Protein AF-A0A0F9UUY8-F1 (afdb_monomer_lite)

Foldseek 3Di:
DWAADPVGDIDDFDQPPQFQDDPVPDPDPQLNVVSVVVCVVCVPWTKGAQGADPPVRDTFGIATVVVRDTDHRDDCLQVDVDCVQHVDPVRSVVSVVSVVSVVSRD

Organism: NCBI:txid412755

pLDDT: mean 87.15, std 7.64, range [48.84, 96.38]

Secondary structure (DSSP, 8-state):
-EEE-TTS-EEE----S-B---GGG-S-HHHHHHHHHHHHHSTTS--EEEEE-TTT--EEEEEEGGGTEEE----GGGTS--TTT-SSHHHHHHHHHHHHHHTT--

Radius of gyration: 14.73 Å; chains: 1; bounding box: 35×30×34 Å

Structure (mmCIF, N/CA/C/O backbone):
data_AF-A0A0F9UUY8-F1
#
_entry.id   AF-A0A0F9UUY8-F1
#
loop_
_atom_site.group_PDB
_atom_site.id
_atom_site.type_symbol
_atom_site.label_atom_id
_atom_site.label_alt_id
_atom_site.label_comp_id
_atom_site.label_asym_id
_atom_site.label_entity_id
_atom_site.label_seq_id
_atom_site.pdbx_PDB_ins_code
_atom_site.Cartn_x
_atom_site.Cartn_y
_atom_site.Cartn_z
_atom_site.occupancy
_atom_site.B_iso_or_equiv
_atom_site.auth_seq_id
_atom_site.auth_comp_id
_atom_site.auth_asym_id
_atom_site.auth_atom_id
_atom_site.pdbx_PDB_model_num
ATOM 1 N N . MET A 1 1 ? -6.676 0.384 16.454 1.00 78.50 1 MET A N 1
ATOM 2 C CA . MET A 1 1 ? -7.280 -0.942 16.238 1.00 78.50 1 MET A CA 1
ATOM 3 C C . MET A 1 1 ? -6.280 -2.011 16.613 1.00 78.50 1 MET A C 1
ATOM 5 O O . MET A 1 1 ? -5.077 -1.750 16.565 1.00 78.50 1 MET A O 1
ATOM 9 N N . GLU A 1 2 ? -6.785 -3.161 17.015 1.00 84.25 2 GLU A N 1
ATOM 10 C CA . GLU A 1 2 ? -5.996 -4.356 17.278 1.00 84.25 2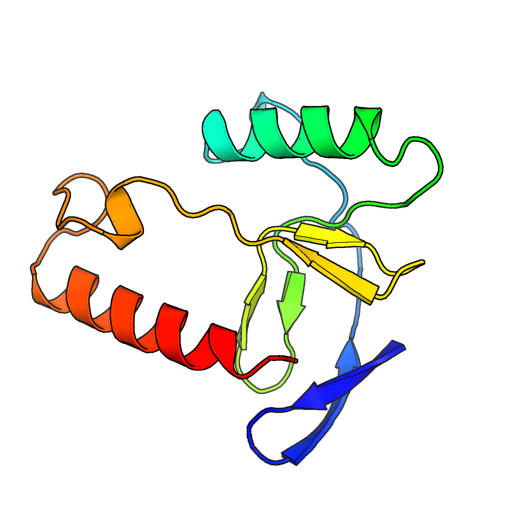 GLU A CA 1
ATOM 11 C C . GLU A 1 2 ? -6.053 -5.260 16.051 1.00 84.25 2 GLU A C 1
ATOM 13 O O . GLU A 1 2 ? -7.084 -5.329 15.389 1.00 84.25 2 GLU A O 1
ATOM 18 N N . ILE A 1 3 ? -4.932 -5.892 15.722 1.00 81.00 3 ILE A N 1
ATOM 19 C CA . ILE A 1 3 ? -4.819 -6.832 14.610 1.00 81.00 3 ILE A CA 1
ATOM 20 C C . ILE A 1 3 ? -4.208 -8.133 15.114 1.00 81.00 3 ILE A C 1
ATOM 22 O O . ILE A 1 3 ? -3.362 -8.124 16.014 1.00 81.00 3 ILE A O 1
ATOM 26 N N . LYS A 1 4 ? -4.623 -9.248 14.519 1.00 79.94 4 LYS A N 1
ATOM 27 C CA . LYS A 1 4 ? -4.030 -10.559 14.766 1.00 79.94 4 LYS A CA 1
ATOM 28 C C . LYS A 1 4 ? -2.835 -10.753 13.835 1.00 79.94 4 LYS A C 1
ATOM 30 O O . LYS A 1 4 ? -2.934 -10.479 12.644 1.00 79.94 4 LYS A O 1
ATOM 35 N N . LEU A 1 5 ? -1.710 -11.197 14.384 1.00 80.44 5 LEU A N 1
ATOM 36 C CA . LEU A 1 5 ? -0.498 -11.464 13.602 1.00 80.44 5 LEU A CA 1
ATOM 37 C C . LEU A 1 5 ? -0.502 -12.886 13.035 1.00 80.44 5 LEU A C 1
ATOM 39 O O . LEU A 1 5 ? -1.116 -13.782 13.620 1.00 80.44 5 LEU A O 1
ATOM 43 N N . LEU A 1 6 ? 0.246 -13.118 11.948 1.00 74.69 6 LEU A N 1
ATOM 44 C CA . LEU A 1 6 ? 0.320 -14.442 11.309 1.00 74.69 6 LEU A CA 1
ATOM 45 C C . LEU A 1 6 ? 0.894 -15.508 12.249 1.00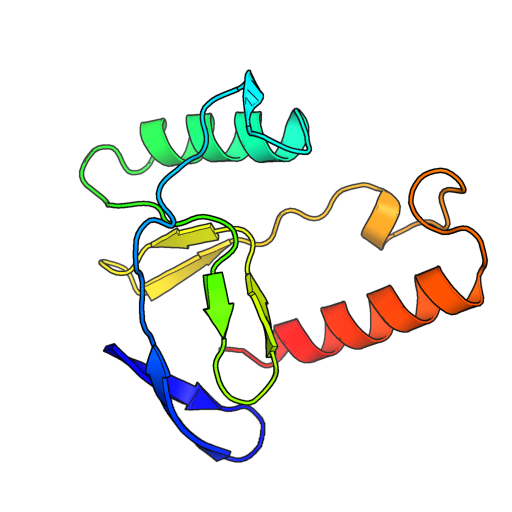 74.69 6 LEU A C 1
ATOM 47 O O . LEU A 1 6 ? 0.463 -16.657 12.236 1.00 74.69 6 LEU A O 1
ATOM 51 N N . LYS A 1 7 ? 1.852 -15.121 13.097 1.00 75.00 7 LYS A N 1
ATOM 52 C CA . LYS A 1 7 ? 2.490 -16.002 14.091 1.00 75.00 7 LYS A CA 1
ATOM 53 C C . LYS A 1 7 ? 1.686 -16.149 15.389 1.00 75.00 7 LYS A C 1
ATOM 55 O O . LYS A 1 7 ? 2.174 -16.748 16.344 1.00 75.00 7 LYS A O 1
ATOM 60 N N . GLY A 1 8 ? 0.470 -15.605 15.434 1.00 73.62 8 GLY A N 1
ATOM 61 C CA . GLY A 1 8 ? -0.320 -15.483 16.652 1.00 73.62 8 GLY A CA 1
ATOM 62 C C . GLY A 1 8 ? 0.037 -14.236 17.465 1.00 73.62 8 GLY A C 1
ATOM 63 O O . GLY A 1 8 ? 1.058 -13.584 17.252 1.00 73.62 8 GLY A O 1
ATOM 64 N N . GLY A 1 9 ? -0.850 -13.886 18.397 1.00 80.88 9 GLY A N 1
ATOM 65 C CA . GLY A 1 9 ? -0.762 -12.658 19.184 1.00 80.88 9 GLY A CA 1
ATOM 66 C C . GLY A 1 9 ? -1.555 -11.494 18.588 1.00 80.88 9 GLY A C 1
ATOM 67 O O . GLY A 1 9 ? -1.990 -11.521 17.434 1.00 80.88 9 GLY A O 1
ATOM 68 N N . ILE A 1 10 ? -1.765 -10.481 19.425 1.00 84.38 10 ILE A N 1
ATOM 69 C CA . ILE A 1 10 ? -2.515 -9.271 19.098 1.00 84.38 10 ILE A CA 1
ATOM 70 C C . ILE A 1 10 ? -1.548 -8.092 19.138 1.00 84.38 10 ILE A C 1
ATOM 72 O O . ILE A 1 10 ? -0.795 -7.927 20.097 1.00 84.38 10 ILE A O 1
ATOM 76 N N . ALA A 1 11 ? -1.574 -7.263 18.100 1.00 83.62 11 ALA A N 1
ATOM 77 C CA . ALA A 1 11 ? -0.775 -6.051 18.026 1.00 83.62 11 ALA A CA 1
ATOM 78 C C . ALA A 1 11 ? -1.654 -4.824 17.793 1.00 83.62 11 ALA A C 1
ATOM 80 O O . ALA A 1 11 ? -2.652 -4.861 17.076 1.00 83.62 11 ALA A O 1
ATOM 81 N N . LYS A 1 12 ? -1.253 -3.691 18.371 1.00 84.88 12 LYS A N 1
ATOM 82 C CA . LYS A 1 12 ? -1.943 -2.417 18.165 1.00 84.88 12 LYS A CA 1
ATOM 83 C C . LYS A 1 12 ? -1.433 -1.749 16.891 1.00 84.88 12 LYS A C 1
ATOM 85 O O . LYS A 1 12 ? -0.313 -1.236 16.864 1.00 84.88 12 LYS A O 1
ATOM 90 N N . LEU A 1 13 ? -2.265 -1.696 15.853 1.00 84.44 13 LEU A N 1
ATOM 91 C CA . LEU A 1 13 ? -1.937 -0.991 14.616 1.00 84.44 13 LEU A CA 1
ATOM 92 C C . LEU A 1 13 ? -2.004 0.527 14.836 1.00 84.44 13 LEU A C 1
ATOM 94 O O . LEU A 1 13 ? -3.015 1.068 15.302 1.00 84.44 13 LEU A O 1
ATOM 98 N N . ARG A 1 14 ? -0.912 1.222 14.492 1.00 83.00 14 ARG A N 1
ATOM 99 C CA . ARG A 1 14 ? -0.793 2.685 14.570 1.00 83.00 14 ARG A CA 1
ATOM 100 C C . ARG A 1 14 ? -0.790 3.297 13.171 1.00 83.00 14 ARG A C 1
ATOM 102 O O . ARG A 1 14 ? 0.211 3.252 12.463 1.00 83.00 14 ARG A O 1
ATOM 109 N N . LEU A 1 15 ? -1.897 3.938 12.817 1.00 81.19 15 LEU A N 1
ATOM 110 C CA . LEU A 1 15 ? -2.099 4.621 11.540 1.00 81.19 15 LEU A CA 1
ATOM 111 C C . LEU A 1 15 ? -1.764 6.121 11.661 1.00 81.19 15 LEU A C 1
ATOM 113 O O . LEU A 1 15 ? -2.655 6.965 11.647 1.00 81.19 15 LEU A O 1
ATOM 117 N N . LYS A 1 16 ? -0.491 6.483 11.867 1.00 71.94 16 LYS A N 1
ATOM 118 C CA . LYS A 1 16 ? -0.081 7.903 11.945 1.00 71.94 16 LYS A CA 1
ATOM 119 C C . LYS A 1 16 ? 0.428 8.403 10.593 1.00 71.94 16 LYS A C 1
ATOM 121 O O . LYS A 1 16 ? 1.374 7.829 10.074 1.00 71.94 16 LYS A O 1
ATOM 126 N N . ASN A 1 17 ? -0.149 9.493 10.0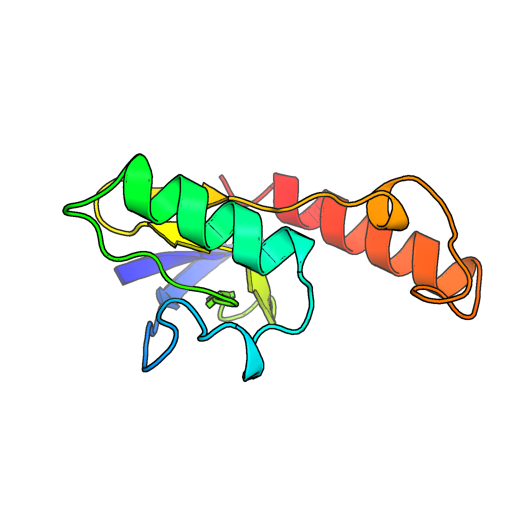75 1.00 67.00 17 ASN A N 1
ATOM 127 C CA . ASN A 1 17 ? 0.333 10.258 8.907 1.00 67.00 17 ASN A CA 1
ATOM 128 C C . ASN A 1 17 ? 0.568 9.447 7.619 1.00 67.00 17 ASN A C 1
ATOM 130 O O . ASN A 1 17 ? 1.403 9.808 6.796 1.00 67.00 17 ASN A O 1
ATOM 134 N N . LYS A 1 18 ? -0.196 8.368 7.434 1.00 72.69 18 LYS A N 1
ATOM 135 C CA . LYS A 1 18 ? -0.136 7.479 6.267 1.00 72.69 18 LYS A CA 1
ATOM 136 C C . LYS A 1 18 ? -1.341 7.654 5.346 1.00 72.69 18 LYS A C 1
ATOM 138 O O . LYS A 1 18 ? -1.905 6.674 4.897 1.00 72.69 18 LYS A O 1
ATOM 143 N N . ARG A 1 19 ? -1.819 8.885 5.155 1.00 84.19 19 ARG A N 1
ATOM 144 C CA . ARG A 1 19 ? -2.914 9.153 4.205 1.00 84.19 19 ARG A CA 1
ATOM 145 C C . ARG A 1 19 ? -2.404 9.039 2.768 1.00 84.19 19 ARG A C 1
ATOM 147 O O . ARG A 1 19 ? -1.190 8.994 2.563 1.00 84.19 19 ARG A O 1
ATOM 154 N N . LEU A 1 20 ? -3.338 9.037 1.818 1.00 86.06 20 LEU A N 1
ATOM 155 C CA . LEU A 1 20 ? -3.042 9.079 0.388 1.00 86.06 20 LEU A CA 1
ATOM 156 C C . LEU A 1 20 ? -1.949 10.098 0.057 1.00 86.06 20 LEU A C 1
ATOM 158 O O . LEU A 1 20 ? -1.953 11.232 0.555 1.00 86.06 20 LEU A O 1
ATOM 162 N N . ARG A 1 21 ? -0.997 9.682 -0.773 1.00 86.69 21 ARG A N 1
ATOM 163 C CA . ARG A 1 21 ? 0.123 10.529 -1.178 1.00 86.69 21 ARG A CA 1
ATOM 164 C C . ARG A 1 21 ? -0.298 11.501 -2.268 1.00 86.69 21 ARG A C 1
ATOM 166 O O . ARG A 1 21 ? -1.130 11.200 -3.119 1.00 86.69 21 ARG A O 1
ATOM 173 N N . SER A 1 22 ? 0.339 12.671 -2.274 1.00 86.75 22 SER A N 1
ATOM 174 C CA . SER A 1 22 ? 0.298 13.536 -3.452 1.00 86.75 22 SER A CA 1
ATOM 175 C C . SER A 1 22 ? 1.051 12.871 -4.606 1.00 86.75 22 SER A C 1
ATOM 177 O O . SER A 1 22 ? 1.888 11.987 -4.389 1.00 86.75 22 SER A O 1
ATOM 179 N N . ARG A 1 23 ? 0.778 13.310 -5.836 1.00 87.12 23 ARG A N 1
ATOM 180 C CA . ARG A 1 23 ? 1.377 12.719 -7.036 1.00 87.12 23 ARG A CA 1
ATOM 181 C C . ARG A 1 23 ? 2.905 12.743 -6.994 1.00 87.12 23 ARG A C 1
ATOM 183 O O . ARG A 1 23 ? 3.541 11.756 -7.338 1.00 87.12 23 ARG A O 1
ATOM 190 N N . GLU A 1 24 ? 3.483 13.832 -6.499 1.00 87.00 24 GLU A N 1
ATOM 191 C CA . GLU A 1 24 ? 4.932 14.050 -6.397 1.00 87.00 24 GLU A CA 1
ATOM 192 C C . GLU A 1 24 ? 5.586 13.146 -5.346 1.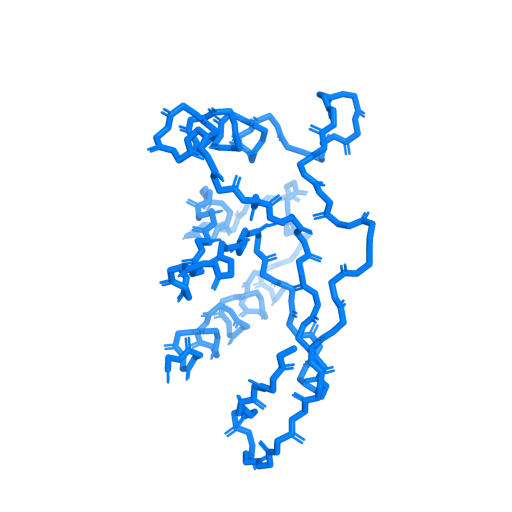00 87.00 24 GLU A C 1
ATOM 194 O O . GLU A 1 24 ? 6.777 12.858 -5.421 1.00 87.00 24 GLU A O 1
ATOM 199 N N . LYS A 1 25 ? 4.813 12.715 -4.343 1.00 86.38 25 LYS A N 1
ATOM 200 C CA . LYS A 1 25 ? 5.280 11.837 -3.263 1.00 86.38 25 LYS A CA 1
ATOM 201 C C . LYS A 1 25 ? 5.031 10.361 -3.558 1.00 86.38 25 LYS A C 1
ATOM 203 O O . LYS A 1 25 ? 5.573 9.511 -2.847 1.00 86.38 25 LYS A O 1
ATOM 208 N N . SER A 1 26 ? 4.203 10.041 -4.551 1.00 85.38 26 SER A N 1
ATOM 209 C CA . SER A 1 26 ? 3.968 8.658 -4.945 1.00 85.38 26 SER A CA 1
ATOM 210 C C . SER A 1 26 ? 5.206 8.075 -5.622 1.00 85.38 26 SER A C 1
ATOM 212 O O . SER A 1 26 ? 5.819 8.697 -6.485 1.00 85.38 26 SER A O 1
ATOM 214 N N . LYS A 1 27 ? 5.556 6.842 -5.252 1.00 80.38 27 LYS A N 1
ATOM 215 C CA . LYS A 1 27 ? 6.676 6.104 -5.856 1.00 80.38 27 LYS A CA 1
ATOM 216 C C . LYS A 1 27 ? 6.303 5.465 -7.194 1.00 80.38 27 LYS A C 1
ATOM 218 O O . LYS A 1 27 ? 7.180 5.007 -7.918 1.00 80.38 27 LYS A O 1
ATOM 223 N N . SER A 1 28 ? 5.009 5.384 -7.496 1.00 85.00 28 SER A N 1
ATOM 224 C CA . SER A 1 28 ? 4.482 4.711 -8.677 1.00 85.00 28 SER A CA 1
ATOM 225 C C . SER A 1 28 ? 3.238 5.432 -9.180 1.00 85.00 28 SER A C 1
ATOM 227 O O . SER A 1 28 ? 2.292 5.657 -8.422 1.00 85.00 28 SER A O 1
ATOM 229 N N . GLN A 1 29 ? 3.218 5.754 -10.477 1.00 88.94 29 GLN A N 1
ATOM 230 C CA . GLN A 1 29 ? 2.025 6.301 -11.128 1.00 88.94 29 GLN A CA 1
ATOM 231 C C . GLN A 1 29 ? 0.852 5.316 -11.007 1.00 88.94 29 GLN A C 1
ATOM 233 O O . GLN A 1 29 ? -0.248 5.725 -10.669 1.00 88.94 29 GLN A O 1
ATOM 238 N N . PHE A 1 30 ? 1.114 4.013 -11.149 1.00 89.88 30 PHE A N 1
ATOM 239 C CA . PHE A 1 30 ? 0.097 2.969 -11.007 1.00 89.88 30 PHE A CA 1
ATOM 240 C C . PHE A 1 30 ? -0.547 2.956 -9.614 1.00 89.88 30 PHE A C 1
ATOM 242 O O . PHE A 1 30 ? -1.768 2.916 -9.499 1.00 89.88 30 PHE A O 1
ATOM 249 N N . GLN A 1 31 ? 0.261 3.033 -8.550 1.00 90.75 31 GLN A N 1
ATOM 250 C CA . GLN A 1 31 ? -0.270 3.089 -7.185 1.00 90.75 31 GLN A CA 1
ATOM 251 C C . GLN A 1 31 ? -1.056 4.385 -6.956 1.00 90.75 31 GLN A C 1
ATOM 253 O O . GLN A 1 31 ? -2.134 4.348 -6.373 1.00 90.75 31 GLN A O 1
ATOM 258 N N . TYR A 1 32 ? -0.559 5.518 -7.464 1.00 9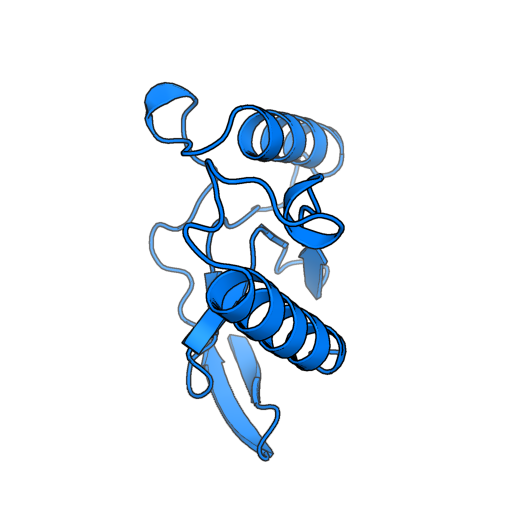3.38 32 TYR A N 1
ATOM 259 C CA . TYR A 1 32 ? -1.269 6.794 -7.373 1.00 93.38 32 TYR A CA 1
ATOM 260 C C . TYR A 1 32 ? -2.647 6.731 -8.043 1.00 93.38 32 TYR A C 1
ATOM 262 O O . TYR A 1 32 ? -3.635 7.137 -7.435 1.00 93.38 32 TYR A O 1
ATOM 270 N N . ASP A 1 33 ? -2.724 6.179 -9.255 1.00 94.06 33 ASP A N 1
ATOM 271 C CA . ASP A 1 33 ? -3.973 6.067 -10.012 1.00 94.06 33 ASP A CA 1
ATOM 272 C C . ASP A 1 33 ? -4.997 5.195 -9.275 1.00 94.06 33 ASP A C 1
ATOM 274 O O . ASP A 1 33 ? -6.173 5.555 -9.200 1.00 94.06 33 ASP A O 1
ATOM 278 N N . ILE A 1 34 ? -4.554 4.094 -8.656 1.00 93.94 34 ILE A N 1
ATOM 279 C CA . ILE A 1 34 ? -5.414 3.266 -7.799 1.00 93.94 34 ILE A CA 1
ATOM 280 C C . ILE A 1 34 ? -5.904 4.066 -6.591 1.00 93.94 34 ILE A C 1
ATOM 282 O O . ILE A 1 34 ? -7.093 4.041 -6.292 1.00 93.94 34 ILE A O 1
ATOM 286 N N . GLY A 1 35 ? -5.032 4.831 -5.931 1.00 94.25 35 GLY A N 1
ATOM 287 C CA . GLY A 1 35 ? -5.425 5.702 -4.821 1.00 94.25 35 GLY A CA 1
ATOM 288 C C . GLY A 1 35 ? -6.508 6.718 -5.209 1.00 94.25 35 GLY A C 1
ATOM 289 O O . GLY A 1 35 ? -7.462 6.930 -4.454 1.00 94.25 35 GLY A O 1
ATOM 290 N N . GLN A 1 36 ? -6.418 7.301 -6.410 1.00 95.25 36 GLN A N 1
ATOM 291 C CA . GLN A 1 36 ? -7.454 8.201 -6.931 1.00 95.25 36 GLN A CA 1
ATOM 292 C C . GLN A 1 36 ? -8.772 7.464 -7.205 1.00 95.25 36 GLN A C 1
ATOM 294 O O . GLN A 1 36 ? -9.836 7.953 -6.826 1.00 95.25 36 GLN A O 1
ATOM 299 N N . GLN A 1 37 ? -8.718 6.267 -7.799 1.00 95.62 37 GLN A N 1
ATOM 300 C CA . GLN A 1 37 ? -9.913 5.444 -8.022 1.00 95.62 37 GLN A CA 1
ATOM 301 C C . GLN A 1 37 ? -10.588 5.046 -6.707 1.00 95.62 37 GLN A C 1
ATOM 303 O O . GLN A 1 37 ? -11.805 5.170 -6.586 1.00 95.62 37 GLN A O 1
ATOM 308 N N . LEU A 1 38 ? -9.806 4.634 -5.705 1.00 95.31 38 LEU A N 1
ATOM 309 C CA . LEU A 1 38 ? -10.314 4.301 -4.376 1.00 95.31 38 LEU A CA 1
ATOM 310 C C . LEU A 1 38 ? -10.984 5.510 -3.722 1.00 95.31 38 LEU A C 1
ATOM 312 O O . LEU A 1 38 ? -12.046 5.361 -3.133 1.00 95.31 38 LEU A O 1
ATOM 316 N N . THR A 1 39 ? -10.420 6.710 -3.874 1.00 93.88 39 THR A N 1
ATOM 317 C CA . THR A 1 39 ? -11.042 7.944 -3.358 1.00 93.88 39 THR A CA 1
ATOM 318 C C . THR A 1 39 ? -12.397 8.213 -4.011 1.00 93.88 39 THR A C 1
ATOM 320 O O . THR A 1 39 ? -13.324 8.659 -3.343 1.00 93.88 39 THR A O 1
ATOM 323 N N . GLY A 1 40 ? -12.534 7.918 -5.306 1.00 95.56 40 GLY A N 1
ATOM 324 C CA . GLY A 1 40 ? -13.813 8.026 -6.009 1.00 95.56 40 GLY A CA 1
ATOM 325 C C . GLY A 1 40 ? -14.838 6.970 -5.582 1.00 95.56 40 GLY A C 1
ATOM 326 O O . GLY A 1 40 ? -16.022 7.279 -5.488 1.00 95.56 40 GLY A O 1
ATOM 327 N N . GLN A 1 41 ? -14.398 5.738 -5.308 1.00 96.38 41 GLN A N 1
ATOM 328 C CA . GLN A 1 41 ? -15.270 4.634 -4.877 1.00 96.38 41 GLN A CA 1
ATOM 329 C C . GLN A 1 41 ? -15.682 4.732 -3.402 1.00 96.38 41 GLN A C 1
ATOM 331 O O . GLN A 1 41 ? -16.796 4.349 -3.053 1.00 96.38 41 GLN A O 1
ATOM 336 N N . TYR A 1 42 ? -14.803 5.268 -2.555 1.00 95.25 42 TYR A N 1
ATOM 337 C CA . TYR A 1 42 ? -14.973 5.377 -1.107 1.00 95.25 42 TYR A CA 1
ATOM 338 C C . TYR A 1 42 ? -14.831 6.839 -0.639 1.00 95.25 42 TYR A C 1
ATOM 340 O O . TYR A 1 42 ? -13.936 7.163 0.145 1.00 95.25 42 TYR A O 1
ATOM 348 N N . PRO A 1 43 ? -15.697 7.758 -1.108 1.00 94.50 43 PRO A N 1
ATOM 349 C CA . PRO A 1 43 ? -15.516 9.203 -0.925 1.00 94.50 43 PRO A CA 1
ATOM 350 C C . PRO A 1 43 ? -15.635 9.677 0.530 1.00 94.50 43 PRO A C 1
ATOM 352 O O . PRO A 1 43 ? -15.206 10.783 0.860 1.00 94.50 43 PRO A O 1
ATOM 355 N N . HIS A 1 44 ? -16.228 8.862 1.404 1.00 95.00 44 HIS A N 1
ATOM 356 C CA . HIS A 1 44 ? -16.412 9.171 2.823 1.00 95.00 44 HIS A CA 1
ATOM 357 C C . HIS A 1 44 ? -15.439 8.419 3.735 1.00 95.00 44 HIS A C 1
ATOM 359 O O . HIS A 1 44 ? -15.409 8.673 4.941 1.00 95.00 44 HIS A O 1
ATOM 365 N N . ASP A 1 45 ? -14.629 7.520 3.178 1.00 94.38 45 ASP A N 1
ATOM 366 C CA . ASP A 1 45 ? -13.717 6.695 3.950 1.00 94.38 45 ASP A CA 1
ATOM 367 C C . ASP A 1 45 ? -12.300 7.266 3.959 1.00 94.38 45 ASP A C 1
ATOM 369 O O . ASP A 1 45 ? -11.831 7.925 3.030 1.00 94.38 45 ASP A O 1
ATOM 373 N N . ILE A 1 46 ? -11.576 6.988 5.042 1.00 91.81 46 ILE A N 1
ATOM 374 C CA . ILE A 1 46 ? -10.164 7.349 5.134 1.00 91.81 46 ILE A CA 1
ATOM 375 C C . ILE A 1 46 ? -9.336 6.198 4.574 1.00 91.81 46 ILE A C 1
ATOM 377 O O . ILE A 1 46 ? -9.252 5.131 5.181 1.00 91.81 46 ILE A O 1
ATOM 381 N N . ILE A 1 47 ? -8.669 6.458 3.454 1.00 94.25 47 ILE A N 1
ATOM 382 C CA . ILE A 1 47 ? -7.743 5.523 2.817 1.00 94.25 47 ILE A CA 1
ATOM 383 C C . ILE A 1 47 ? -6.324 5.798 3.326 1.00 94.25 47 ILE A C 1
ATOM 385 O O . ILE A 1 47 ? -5.825 6.930 3.267 1.00 94.25 47 ILE A O 1
ATOM 389 N N . PHE A 1 48 ? -5.673 4.755 3.840 1.00 93.62 48 PHE A N 1
ATOM 390 C CA . PHE A 1 48 ? -4.282 4.796 4.279 1.00 93.62 48 PHE A CA 1
ATOM 391 C C . PHE A 1 48 ? -3.368 4.087 3.281 1.00 93.62 48 PHE A C 1
ATOM 393 O O . PHE A 1 48 ? -3.733 3.027 2.793 1.00 93.62 48 PHE A O 1
ATOM 400 N N . GLU A 1 49 ? -2.177 4.634 3.039 1.00 92.88 49 GLU A N 1
ATOM 401 C CA . GLU A 1 49 ? -1.135 4.098 2.155 1.00 92.88 49 GLU A CA 1
ATOM 402 C C . GLU A 1 49 ? 0.084 3.560 2.921 1.00 92.88 49 GLU A C 1
ATOM 404 O O . GLU A 1 49 ? 0.474 4.104 3.959 1.00 92.88 49 GLU A O 1
ATOM 409 N N . GLU A 1 50 ? 0.745 2.534 2.373 1.00 89.81 50 GLU A N 1
ATOM 410 C CA . GLU A 1 50 ? 1.987 1.937 2.901 1.00 89.81 50 GLU A CA 1
ATOM 411 C C . GLU A 1 50 ? 1.906 1.625 4.411 1.00 89.81 50 GLU A C 1
ATOM 413 O O . GLU A 1 50 ? 2.778 1.977 5.222 1.00 89.81 50 GLU A O 1
ATOM 418 N N . VAL A 1 51 ? 0.815 0.983 4.828 1.00 89.88 51 VAL A N 1
ATOM 419 C CA . VAL A 1 51 ? 0.564 0.639 6.229 1.00 89.88 51 VAL A CA 1
ATOM 420 C C . VAL A 1 51 ? 1.518 -0.472 6.655 1.00 89.88 51 VAL A C 1
ATOM 422 O O . VAL A 1 51 ?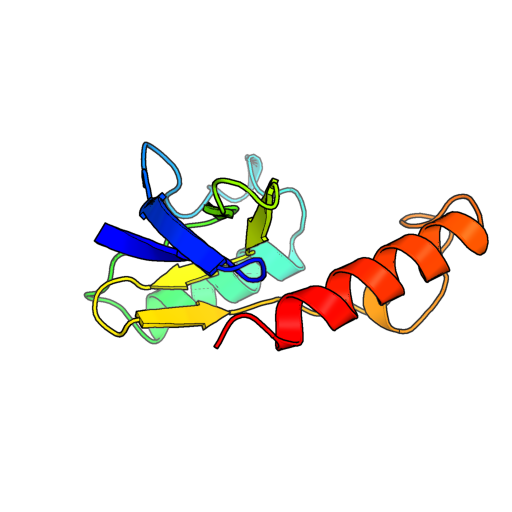 1.581 -1.521 6.031 1.00 89.88 51 VAL A O 1
ATOM 425 N N . ILE A 1 52 ? 2.268 -0.240 7.737 1.00 88.00 52 ILE A N 1
ATOM 426 C CA . ILE A 1 52 ? 3.214 -1.236 8.258 1.00 88.00 52 ILE A CA 1
ATOM 427 C C . ILE A 1 52 ? 2.467 -2.060 9.293 1.00 88.00 52 ILE A C 1
ATOM 429 O O . ILE A 1 52 ? 1.956 -1.502 10.269 1.00 88.00 52 ILE A O 1
ATOM 433 N N . ILE A 1 53 ? 2.450 -3.368 9.086 1.00 85.44 53 ILE A N 1
ATOM 434 C CA . ILE A 1 53 ? 1.911 -4.336 10.023 1.00 85.44 53 ILE A CA 1
ATOM 435 C C . ILE A 1 53 ? 2.953 -4.590 11.120 1.00 85.44 53 ILE A C 1
ATOM 437 O O . ILE A 1 53 ? 4.053 -5.067 10.823 1.00 85.44 53 ILE A O 1
ATOM 441 N N . PRO A 1 54 ? 2.663 -4.235 12.388 1.00 82.69 54 PRO A N 1
ATOM 442 C CA . PRO A 1 54 ? 3.567 -4.514 13.500 1.00 82.69 54 PRO A CA 1
ATOM 443 C C . PRO A 1 54 ? 3.841 -6.017 13.634 1.00 82.69 54 PRO A C 1
ATOM 445 O O . PRO A 1 54 ? 3.004 -6.839 13.288 1.00 82.69 54 PRO A O 1
ATOM 448 N N . GLY A 1 55 ? 5.013 -6.380 14.156 1.00 79.75 55 GLY A N 1
ATOM 449 C CA . GLY A 1 55 ? 5.420 -7.778 14.331 1.00 79.75 55 GLY A CA 1
ATOM 450 C C . GLY A 1 55 ? 6.059 -8.370 13.077 1.00 79.75 55 GLY A C 1
ATOM 451 O O . GLY A 1 55 ? 7.269 -8.577 13.063 1.00 79.75 55 GLY A O 1
ATOM 452 N N . ASP A 1 56 ? 5.272 -8.604 12.025 1.00 73.31 56 ASP A N 1
ATOM 453 C CA . ASP A 1 56 ? 5.772 -9.244 10.799 1.00 73.31 56 ASP A CA 1
ATOM 454 C C . ASP A 1 56 ? 6.475 -8.265 9.838 1.00 73.31 56 ASP A C 1
ATOM 456 O O . ASP A 1 56 ? 7.243 -8.684 8.974 1.00 73.31 56 ASP A O 1
ATOM 460 N N . GLY A 1 57 ? 6.246 -6.956 9.993 1.00 79.50 57 GLY A N 1
ATOM 461 C CA . GLY A 1 57 ? 6.917 -5.914 9.211 1.00 79.50 57 GLY A CA 1
ATOM 462 C C . GLY A 1 57 ? 6.425 -5.783 7.768 1.00 79.50 57 GLY A C 1
ATOM 463 O O . GLY A 1 57 ? 7.008 -5.017 7.000 1.00 79.50 57 GLY A O 1
ATOM 464 N N . PHE A 1 58 ? 5.358 -6.493 7.387 1.00 83.75 58 PHE A N 1
ATOM 465 C CA . PHE A 1 58 ? 4.761 -6.357 6.061 1.00 83.75 58 PHE A CA 1
ATOM 466 C C . PHE A 1 58 ? 4.230 -4.944 5.843 1.00 83.75 58 PHE A C 1
ATOM 468 O O . PHE A 1 58 ? 3.671 -4.323 6.748 1.00 83.75 58 PHE A O 1
ATOM 475 N N . ILE A 1 59 ? 4.390 -4.455 4.618 1.00 87.81 59 ILE A N 1
ATOM 476 C CA . ILE A 1 59 ? 3.813 -3.190 4.176 1.00 87.81 59 ILE A CA 1
ATOM 477 C C . ILE A 1 59 ? 2.644 -3.520 3.268 1.00 87.81 59 ILE A C 1
ATOM 479 O O . ILE A 1 59 ? 2.837 -4.200 2.261 1.00 87.81 59 ILE A O 1
ATOM 483 N N . ILE A 1 60 ? 1.469 -3.041 3.647 1.00 89.69 60 ILE A N 1
ATOM 484 C CA . ILE A 1 60 ? 0.253 -3.110 2.849 1.00 89.69 60 ILE A CA 1
ATOM 485 C C . ILE A 1 60 ? 0.127 -1.837 2.021 1.00 89.69 60 ILE A C 1
ATOM 487 O O . ILE A 1 60 ? 0.346 -0.744 2.552 1.00 89.69 60 ILE A O 1
ATOM 491 N N . ASP A 1 61 ? -0.243 -1.973 0.747 1.00 91.19 61 ASP A N 1
ATOM 492 C CA . ASP A 1 61 ? -0.359 -0.831 -0.164 1.00 91.19 61 ASP A CA 1
ATOM 493 C C . ASP A 1 61 ? -1.466 0.131 0.261 1.00 91.19 61 ASP A C 1
ATOM 495 O O . ASP A 1 61 ? -1.173 1.311 0.454 1.00 91.19 61 ASP A O 1
ATOM 499 N N . PHE A 1 62 ? -2.693 -0.367 0.460 1.00 93.56 62 PHE A N 1
ATOM 500 C CA . PHE A 1 62 ? -3.826 0.426 0.931 1.00 93.56 62 PHE A CA 1
ATOM 501 C C . PHE A 1 62 ? -4.641 -0.273 2.018 1.00 93.56 62 PHE A C 1
ATOM 503 O O . PHE A 1 62 ? -4.843 -1.488 1.994 1.00 93.56 62 PHE A O 1
ATOM 510 N N . PHE A 1 63 ? -5.177 0.519 2.944 1.00 93.00 63 PHE A N 1
ATOM 511 C CA . PHE A 1 63 ? -6.080 0.039 3.983 1.00 93.00 63 PHE A CA 1
ATOM 512 C C . PHE A 1 63 ? -7.206 1.037 4.266 1.00 93.00 63 PHE A C 1
ATOM 514 O O . PHE A 1 63 ? -6.948 2.228 4.462 1.00 93.00 63 PHE A O 1
ATOM 521 N N . ILE A 1 64 ? -8.440 0.532 4.329 1.00 93.50 64 ILE A N 1
ATOM 522 C CA . ILE A 1 64 ? -9.657 1.288 4.638 1.00 93.50 64 ILE A CA 1
ATOM 523 C C . ILE A 1 64 ? -10.245 0.758 5.959 1.00 93.50 64 ILE A C 1
ATOM 525 O O . ILE A 1 64 ? -10.911 -0.281 5.969 1.00 93.50 64 ILE A O 1
ATOM 529 N N . PRO A 1 65 ? -10.007 1.444 7.096 1.00 91.50 65 PRO A N 1
ATOM 530 C CA . PRO A 1 65 ? -10.388 0.952 8.419 1.00 91.50 65 PRO A CA 1
ATOM 531 C C . PRO A 1 65 ? -11.880 0.749 8.652 1.00 91.50 65 PRO A C 1
ATOM 533 O O . PRO A 1 65 ? -12.254 -0.159 9.386 1.00 91.50 65 PRO A O 1
ATOM 536 N N . SER A 1 66 ? -12.718 1.616 8.084 1.00 92.50 66 SER A N 1
ATOM 537 C CA . SER A 1 66 ? -14.173 1.632 8.296 1.00 92.50 66 SER A CA 1
ATOM 538 C C . SER A 1 66 ? -14.849 0.340 7.843 1.00 92.50 66 SER A C 1
ATOM 540 O O . SER A 1 66 ? -15.826 -0.081 8.453 1.00 92.50 66 SER A O 1
ATOM 542 N N . ILE A 1 67 ? -14.295 -0.302 6.813 1.00 92.56 67 ILE A N 1
ATOM 543 C CA . ILE A 1 67 ? -14.806 -1.542 6.217 1.00 92.56 67 ILE A CA 1
ATOM 544 C C . ILE A 1 67 ? -13.818 -2.709 6.337 1.00 92.56 67 ILE A C 1
ATOM 546 O O . ILE A 1 67 ? -14.019 -3.750 5.721 1.00 92.56 67 ILE A O 1
ATOM 550 N N . ASN A 1 68 ? -12.745 -2.538 7.118 1.00 90.12 68 ASN A N 1
ATOM 551 C CA . ASN A 1 68 ? -11.673 -3.520 7.293 1.00 90.12 68 ASN A CA 1
ATOM 552 C C . ASN A 1 68 ? -11.139 -4.093 5.960 1.00 90.12 68 ASN A C 1
ATOM 554 O O . ASN A 1 68 ? -10.919 -5.297 5.832 1.00 90.12 68 ASN A O 1
ATOM 558 N N . LEU A 1 69 ? -10.952 -3.228 4.958 1.00 91.06 69 LEU A N 1
ATOM 559 C CA . LEU A 1 69 ? -10.539 -3.633 3.613 1.00 91.06 69 LEU A CA 1
ATOM 560 C C . LEU A 1 69 ? -9.058 -3.337 3.379 1.00 91.06 69 LEU A C 1
ATOM 562 O O . LEU A 1 69 ? -8.612 -2.197 3.519 1.00 91.06 69 LEU A O 1
ATOM 566 N N . VAL A 1 70 ? -8.318 -4.363 2.969 1.00 91.44 70 VAL A N 1
ATOM 567 C CA . VAL A 1 70 ? -6.937 -4.274 2.486 1.00 91.44 70 VAL A CA 1
ATOM 568 C C . VAL A 1 70 ? -6.933 -4.392 0.964 1.00 91.44 70 VAL A C 1
ATOM 570 O O . VAL A 1 70 ? -7.555 -5.301 0.417 1.00 91.44 70 VAL A O 1
ATOM 573 N N . ILE A 1 71 ? -6.211 -3.500 0.285 1.00 92.06 71 ILE A N 1
ATOM 574 C CA . ILE A 1 71 ? -5.989 -3.574 -1.164 1.00 92.06 71 ILE A CA 1
ATOM 575 C C . ILE A 1 71 ? -4.479 -3.604 -1.435 1.00 92.06 71 ILE A C 1
ATOM 577 O O . ILE A 1 71 ? -3.737 -2.754 -0.946 1.00 92.06 71 ILE A O 1
ATOM 581 N N . GLU A 1 72 ? -4.039 -4.576 -2.236 1.00 90.38 72 GLU A N 1
ATOM 582 C CA . GLU A 1 72 ? -2.652 -4.768 -2.687 1.00 90.38 72 GLU A CA 1
ATOM 583 C C . GLU A 1 72 ? -2.583 -4.617 -4.215 1.00 90.38 72 GLU A C 1
ATOM 585 O O . GLU A 1 72 ? -3.383 -5.194 -4.957 1.00 90.38 72 GLU A O 1
ATOM 590 N N . CYS A 1 73 ? -1.634 -3.824 -4.705 1.00 89.06 73 CYS A N 1
ATOM 591 C CA . CYS A 1 73 ? -1.550 -3.391 -6.095 1.00 89.06 73 CYS A CA 1
ATOM 592 C C . CYS A 1 73 ? -0.531 -4.221 -6.871 1.00 89.06 73 CYS A C 1
ATOM 594 O O . CYS A 1 73 ? 0.641 -3.866 -7.000 1.00 89.06 73 CYS A O 1
ATOM 596 N N . HIS A 1 74 ? -0.985 -5.324 -7.462 1.00 86.75 74 HIS A N 1
ATOM 597 C CA . HIS A 1 74 ? -0.096 -6.233 -8.181 1.00 86.75 74 HIS A CA 1
ATOM 598 C C . HIS A 1 74 ? 0.228 -5.767 -9.611 1.00 86.75 74 HIS A C 1
ATOM 600 O O . HIS A 1 74 ? -0.444 -6.122 -10.580 1.00 86.75 74 HIS A O 1
ATOM 606 N N . GLY A 1 75 ? 1.322 -5.015 -9.757 1.00 86.44 75 GLY A N 1
ATOM 607 C CA . GLY A 1 75 ? 1.940 -4.728 -11.058 1.00 86.44 75 GLY A CA 1
ATOM 608 C C . GLY A 1 75 ? 2.619 -5.947 -11.714 1.00 86.44 75 GLY A C 1
ATOM 609 O O . GLY A 1 75 ? 2.748 -7.021 -11.122 1.00 86.44 75 GLY A O 1
ATOM 610 N N . LEU A 1 76 ? 3.130 -5.783 -12.943 1.00 87.94 76 LEU A N 1
ATOM 611 C CA . LEU A 1 76 ? 3.827 -6.858 -13.680 1.00 87.94 76 LEU A CA 1
ATOM 612 C C . LEU A 1 76 ? 5.041 -7.432 -12.927 1.00 87.94 76 LEU A C 1
ATOM 614 O O . LEU A 1 76 ? 5.330 -8.620 -13.056 1.00 87.94 76 LEU A O 1
ATOM 618 N N . GLN A 1 77 ? 5.690 -6.617 -12.092 1.00 85.94 77 GLN A N 1
ATOM 619 C CA . GLN A 1 77 ? 6.826 -7.000 -11.246 1.00 85.94 77 GLN A CA 1
ATOM 620 C C . GLN A 1 77 ? 6.545 -8.180 -10.301 1.00 85.94 77 GLN A C 1
ATOM 622 O O . GLN A 1 77 ? 7.482 -8.880 -9.944 1.00 85.94 77 GLN A O 1
ATOM 627 N N . HIS A 1 78 ? 5.279 -8.422 -9.935 1.00 86.50 78 HIS A N 1
ATOM 628 C CA . HIS A 1 78 ? 4.877 -9.538 -9.066 1.00 86.50 78 HIS A CA 1
ATOM 629 C C . HIS A 1 78 ? 4.761 -10.867 -9.830 1.00 86.50 78 HIS A C 1
ATOM 631 O O . HIS A 1 78 ? 4.772 -11.945 -9.241 1.00 86.50 78 HIS A O 1
ATOM 637 N N . ARG A 1 79 ? 4.625 -10.805 -11.161 1.00 88.75 79 ARG A N 1
ATOM 638 C CA . ARG A 1 79 ? 4.444 -11.979 -12.032 1.00 88.75 79 ARG A CA 1
ATOM 639 C C . ARG A 1 79 ? 5.675 -12.287 -12.872 1.00 88.75 79 ARG A C 1
ATOM 641 O O . ARG A 1 79 ? 5.814 -13.408 -13.350 1.00 88.75 79 ARG A O 1
ATOM 648 N N . GLN A 1 80 ? 6.547 -11.303 -13.079 1.00 92.56 80 GLN A N 1
ATOM 649 C CA . GLN A 1 80 ? 7.701 -11.410 -13.961 1.00 92.56 80 GLN A CA 1
ATOM 650 C C . GLN A 1 80 ? 8.936 -10.762 -13.335 1.00 92.56 80 GLN A C 1
ATOM 652 O O . GLN A 1 80 ? 8.869 -9.681 -12.750 1.00 92.56 80 GLN A O 1
ATOM 657 N N . HIS A 1 81 ? 10.093 -11.391 -13.544 1.00 93.62 81 HIS A N 1
ATOM 658 C CA . HIS A 1 81 ? 11.382 -10.814 -13.184 1.00 93.62 81 HIS A CA 1
ATOM 659 C C . HIS A 1 81 ? 11.735 -9.662 -14.141 1.00 93.62 81 HIS A C 1
ATOM 661 O O . HIS A 1 81 ? 12.263 -9.865 -15.237 1.00 93.62 81 HIS A O 1
ATOM 667 N N . ILE A 1 82 ? 11.447 -8.439 -13.702 1.00 92.56 82 ILE A N 1
ATOM 668 C CA . ILE A 1 82 ? 11.756 -7.193 -14.406 1.00 92.56 82 ILE A CA 1
ATOM 669 C C . ILE A 1 82 ? 12.999 -6.561 -13.775 1.00 92.56 82 ILE A C 1
ATOM 671 O O . ILE A 1 82 ? 12.962 -6.194 -12.606 1.00 92.56 82 ILE A O 1
ATOM 675 N N . LYS A 1 83 ? 14.067 -6.357 -14.562 1.00 91.06 83 LYS A N 1
ATOM 676 C CA . LYS A 1 83 ? 15.368 -5.837 -14.080 1.00 91.06 83 LYS A CA 1
ATOM 677 C C . LYS A 1 83 ? 15.291 -4.523 -13.297 1.00 91.06 83 LYS A C 1
ATOM 679 O O . LYS A 1 83 ? 16.107 -4.285 -12.417 1.00 91.06 83 LYS A O 1
ATOM 684 N N . HIS A 1 84 ? 14.333 -3.665 -13.644 1.00 89.56 84 HIS A N 1
ATOM 685 C CA . HIS A 1 84 ? 14.119 -2.393 -12.956 1.00 89.56 84 HIS A CA 1
ATOM 686 C C . HIS A 1 84 ? 13.691 -2.582 -11.491 1.00 89.56 84 HIS A C 1
ATOM 688 O O . HIS A 1 84 ? 14.099 -1.808 -10.633 1.00 89.56 84 HIS A O 1
ATOM 694 N N . PHE A 1 85 ? 12.911 -3.628 -11.209 1.00 87.12 85 PHE A N 1
ATOM 695 C CA . PHE A 1 85 ? 12.389 -3.937 -9.876 1.00 87.12 85 PHE A CA 1
ATOM 696 C C . PHE A 1 85 ? 13.194 -5.033 -9.164 1.00 87.12 85 PHE A C 1
ATOM 698 O O . PHE A 1 85 ? 13.247 -5.058 -7.940 1.00 87.12 85 PHE A O 1
ATOM 705 N N . HIS A 1 86 ? 13.852 -5.899 -9.938 1.00 92.69 86 HIS A N 1
ATOM 706 C CA . HIS A 1 86 ? 14.578 -7.081 -9.483 1.00 92.69 86 HIS A CA 1
ATOM 707 C C . HIS A 1 86 ? 15.950 -7.120 -10.135 1.00 92.69 86 HIS A C 1
ATOM 709 O O . HIS A 1 86 ? 16.070 -7.423 -11.322 1.00 92.69 86 HIS A O 1
ATOM 715 N N . LYS A 1 87 ? 17.014 -6.849 -9.381 1.00 93.12 87 LYS A N 1
ATOM 716 C CA . LYS A 1 87 ? 18.382 -6.944 -9.910 1.00 93.12 87 LYS A CA 1
ATOM 717 C C . LYS A 1 87 ? 18.745 -8.389 -10.226 1.00 93.12 87 LYS A C 1
ATOM 719 O O . LYS A 1 87 ? 19.528 -8.647 -11.140 1.00 93.12 87 LYS A O 1
ATOM 724 N N . THR A 1 88 ? 18.181 -9.333 -9.471 1.00 95.69 88 THR A N 1
ATOM 725 C CA . THR A 1 88 ? 18.439 -10.765 -9.628 1.00 95.69 88 THR A CA 1
ATOM 726 C C . THR A 1 88 ? 17.156 -11.589 -9.555 1.00 95.69 88 THR A C 1
ATOM 728 O O . THR A 1 88 ? 16.190 -11.220 -8.887 1.00 95.69 88 THR A O 1
ATOM 731 N N . LYS A 1 89 ? 17.169 -12.783 -10.168 1.00 93.56 89 LYS A N 1
ATOM 732 C CA . LYS A 1 89 ? 16.062 -13.750 -10.045 1.00 93.56 89 LYS A CA 1
ATOM 733 C C . LYS A 1 89 ? 15.780 -14.123 -8.589 1.00 93.56 89 LYS A C 1
ATOM 735 O O . LYS A 1 89 ? 14.635 -14.373 -8.235 1.00 93.56 89 LYS A O 1
ATOM 740 N N . ARG A 1 90 ? 16.818 -14.127 -7.745 1.00 94.31 90 ARG A N 1
ATOM 741 C CA . ARG A 1 90 ? 16.686 -14.372 -6.308 1.00 94.31 90 ARG A CA 1
ATOM 742 C C . ARG A 1 90 ? 15.829 -13.302 -5.633 1.00 94.31 90 ARG A C 1
ATOM 744 O O . ARG A 1 90 ? 14.960 -13.662 -4.853 1.00 94.31 90 ARG A O 1
ATOM 751 N N . GLU A 1 91 ? 16.041 -12.024 -5.945 1.00 92.25 91 GLU A N 1
ATOM 752 C CA . GLU A 1 91 ? 15.217 -10.931 -5.405 1.00 92.25 91 GLU A CA 1
ATOM 753 C C . GLU A 1 91 ? 13.746 -11.083 -5.808 1.00 92.25 91 GLU A C 1
ATOM 755 O O . GLU A 1 91 ? 12.870 -10.961 -4.955 1.00 92.25 91 GLU A O 1
ATOM 760 N N . PHE A 1 92 ? 13.482 -11.463 -7.063 1.00 94.12 92 PHE A N 1
ATOM 761 C CA . PHE A 1 92 ? 12.123 -11.757 -7.522 1.00 94.12 92 PHE A CA 1
ATOM 762 C C . PHE A 1 92 ? 11.481 -12.910 -6.744 1.00 94.12 92 PHE A C 1
ATOM 764 O O . PHE A 1 92 ? 10.367 -12.761 -6.254 1.00 94.12 92 PHE A O 1
ATOM 771 N N . HIS A 1 93 ? 12.184 -14.029 -6.549 1.00 94.25 93 HIS A N 1
ATOM 772 C CA . HIS A 1 93 ? 11.652 -15.138 -5.750 1.00 94.25 93 HIS A CA 1
ATOM 773 C C . HIS A 1 93 ? 11.417 -14.750 -4.282 1.00 94.25 93 HIS A C 1
ATOM 775 O O . HIS A 1 93 ? 10.372 -15.076 -3.729 1.00 94.25 93 HIS A O 1
ATOM 781 N N . CYS A 1 94 ? 12.318 -13.977 -3.666 1.00 91.31 94 CYS A N 1
ATOM 782 C CA . CYS A 1 94 ? 12.097 -13.458 -2.314 1.00 91.31 94 CYS A CA 1
ATOM 783 C C . CYS A 1 94 ? 10.866 -12.536 -2.230 1.00 91.31 94 CYS A C 1
ATOM 785 O O . CYS A 1 94 ? 10.151 -12.558 -1.222 1.00 91.31 94 CYS A O 1
ATOM 787 N N . GLN A 1 95 ? 10.597 -11.739 -3.272 1.00 89.56 95 GLN A N 1
ATOM 788 C CA . GLN A 1 95 ? 9.354 -10.972 -3.365 1.00 89.56 95 GLN A CA 1
ATOM 789 C C . GLN A 1 95 ? 8.140 -11.907 -3.447 1.00 89.56 95 GLN A C 1
ATOM 791 O O . GLN A 1 95 ? 7.200 -11.726 -2.677 1.00 89.56 95 GLN A O 1
ATOM 796 N N . GLN A 1 96 ? 8.173 -12.938 -4.298 1.00 91.50 96 GLN A N 1
ATOM 797 C CA . GLN A 1 96 ? 7.071 -13.902 -4.429 1.00 91.50 96 GLN A CA 1
ATOM 798 C C . GLN A 1 96 ? 6.751 -14.619 -3.108 1.00 91.50 96 GLN A C 1
ATOM 800 O O . GLN A 1 96 ? 5.581 -14.736 -2.745 1.00 91.50 96 GLN A O 1
ATOM 805 N N . ASP A 1 97 ? 7.772 -15.033 -2.354 1.00 90.38 97 ASP A N 1
ATOM 806 C CA . ASP A 1 97 ? 7.592 -15.656 -1.036 1.00 90.38 97 ASP A CA 1
ATOM 807 C C . ASP A 1 97 ? 6.924 -14.698 -0.036 1.00 90.38 97 ASP A C 1
ATOM 809 O O . ASP A 1 97 ? 6.119 -15.103 0.806 1.00 90.38 97 ASP A O 1
ATOM 813 N N . THR A 1 98 ? 7.264 -13.409 -0.113 1.00 85.62 98 THR A N 1
ATOM 814 C CA . THR A 1 98 ? 6.670 -12.357 0.723 1.00 85.62 98 THR A CA 1
ATOM 815 C C . THR A 1 98 ? 5.208 -12.125 0.346 1.00 85.62 98 THR A C 1
ATOM 817 O O . THR A 1 98 ? 4.344 -12.102 1.224 1.00 85.62 98 THR A O 1
ATOM 820 N N . ASP A 1 99 ? 4.911 -12.035 -0.950 1.00 86.69 99 ASP A N 1
ATOM 821 C CA . ASP A 1 99 ? 3.551 -11.877 -1.468 1.00 86.69 99 ASP A CA 1
ATOM 822 C C . ASP A 1 99 ? 2.666 -13.082 -1.118 1.00 86.69 99 ASP A C 1
ATOM 824 O O . ASP A 1 99 ? 1.488 -12.924 -0.796 1.00 86.69 99 ASP A O 1
ATOM 828 N N . GLN A 1 100 ? 3.224 -14.297 -1.114 1.00 87.12 100 GLN A N 1
ATOM 829 C CA . GLN A 1 100 ? 2.499 -15.493 -0.693 1.00 87.12 100 GLN A CA 1
ATOM 830 C C . GLN A 1 100 ? 2.134 -15.448 0.795 1.00 87.12 100 GLN A C 1
ATOM 832 O O . GLN A 1 100 ? 1.012 -15.806 1.152 1.00 87.12 100 GLN A O 1
ATOM 837 N N . LYS A 1 101 ? 3.035 -14.968 1.661 1.00 83.94 101 LYS A N 1
ATOM 838 C CA . LYS A 1 101 ? 2.750 -14.808 3.099 1.00 83.94 101 LYS A CA 1
ATOM 839 C C . LYS A 1 101 ? 1.640 -13.791 3.353 1.00 83.94 101 LYS A C 1
ATOM 841 O O . LYS A 1 101 ? 0.802 -14.025 4.221 1.00 83.94 101 LYS A O 1
ATOM 846 N N . LYS A 1 102 ? 1.585 -12.708 2.569 1.00 81.31 102 LYS A N 1
ATOM 847 C CA . LYS A 1 102 ? 0.526 -11.692 2.676 1.00 81.31 102 LYS A CA 1
ATOM 848 C C . LYS A 1 102 ? -0.876 -12.254 2.436 1.00 81.31 102 LYS A C 1
ATOM 850 O O . LYS A 1 102 ? -1.814 -11.783 3.062 1.00 81.31 102 LYS A O 1
ATOM 855 N N . LYS A 1 103 ? -1.036 -13.295 1.609 1.00 78.62 103 LYS A N 1
ATOM 856 C CA . LYS A 1 103 ? -2.345 -13.943 1.384 1.00 78.62 103 LYS A CA 1
ATOM 857 C C . LYS A 1 103 ? -2.940 -14.587 2.641 1.00 78.62 103 LYS A C 1
ATOM 859 O O . LYS A 1 103 ? -4.135 -14.844 2.665 1.00 78.62 103 LYS A O 1
ATOM 864 N N . GLY A 1 104 ? -2.123 -14.866 3.659 1.00 70.50 104 GLY A N 1
ATOM 865 C CA . GLY A 1 104 ? -2.589 -15.356 4.957 1.00 70.50 104 GLY A CA 1
ATOM 866 C C . GLY A 1 104 ? -3.087 -14.257 5.902 1.00 70.50 104 GLY A C 1
ATOM 867 O O . GLY A 1 104 ? -3.552 -14.583 6.989 1.00 70.50 104 GLY A O 1
ATOM 868 N N . LEU A 1 105 ? -2.965 -12.976 5.526 1.00 67.19 105 LEU A N 1
ATOM 869 C CA . LEU A 1 105 ? -3.512 -11.838 6.270 1.00 67.19 105 LEU A CA 1
ATOM 870 C C . LEU A 1 105 ? -5.003 -11.692 5.925 1.00 67.19 105 LEU A C 1
ATOM 872 O O . LEU A 1 105 ? -5.374 -10.826 5.136 1.00 67.19 105 LEU A O 1
ATOM 876 N N . VAL A 1 106 ? -5.841 -12.572 6.474 1.00 48.84 106 VAL A N 1
ATOM 877 C CA . VAL A 1 106 ? -7.311 -12.480 6.410 1.00 48.84 106 VAL A CA 1
ATOM 878 C C . VAL A 1 106 ? -7.884 -12.758 7.791 1.00 48.84 106 VAL A C 1
ATOM 880 O O . VAL A 1 106 ? -7.447 -13.753 8.416 1.00 48.84 106 VAL A O 1
#

Sequence (106 aa):
MEIKLLKGGIAKLRLKNKRLRSREKSKSQFQYDIGQQLTGQYPHDIIFEEVIIPGDGFIIDFFIPSINLVIECHGLQHRQHIKHFHKTKREFHCQQDTDQKKKGLV